Protein AF-A0A2V7I0G8-F1 (afdb_monomer)

Mean predicted aligned error: 13.1 Å

Radius of gyration: 22.52 Å; Cα contacts (8 Å, |Δi|>4): 76; chains: 1; bounding box: 44×18×72 Å

Sequence (94 aa):
MMIRRDPQMTAVVALTVAALAGVLAALVSQVDRPYPGFFFSANIAARLAAQADGGEVVLSESTLARLGAELPVEDLGVRALKNVEQPMRLFRLR

Structure (mmCIF, N/CA/C/O backbone):
data_AF-A0A2V7I0G8-F1
#
_entry.id   AF-A0A2V7I0G8-F1
#
loop_
_atom_site.group_PDB
_atom_site.id
_atom_site.type_symbol
_atom_site.label_atom_id
_atom_site.label_alt_id
_atom_site.label_comp_id
_atom_site.label_asym_id
_atom_site.label_entity_id
_atom_site.label_seq_id
_atom_site.pdbx_PDB_ins_code
_atom_site.Cartn_x
_atom_site.Cartn_y
_atom_site.Cartn_z
_atom_site.occupancy
_atom_site.B_iso_or_equiv
_atom_site.auth_seq_id
_atom_site.auth_comp_id
_atom_site.auth_asym_id
_atom_site.auth_atom_id
_atom_site.pdbx_PDB_model_num
ATOM 1 N N . MET A 1 1 ? 14.348 -6.441 -50.653 1.00 39.72 1 MET A N 1
ATOM 2 C CA . MET A 1 1 ? 14.727 -5.203 -49.937 1.00 39.72 1 MET A CA 1
ATOM 3 C C . MET A 1 1 ? 15.578 -5.607 -48.740 1.00 39.72 1 MET A C 1
ATOM 5 O O . MET A 1 1 ? 15.046 -6.084 -47.750 1.00 39.72 1 MET A O 1
ATOM 9 N N . MET A 1 2 ? 16.904 -5.585 -48.896 1.00 44.47 2 MET A N 1
ATOM 10 C CA . MET A 1 2 ? 17.852 -6.166 -47.937 1.00 44.47 2 MET A CA 1
ATOM 11 C C . MET A 1 2 ? 18.359 -5.040 -47.026 1.00 44.47 2 MET A C 1
ATOM 13 O O . MET A 1 2 ? 19.091 -4.167 -47.486 1.00 44.47 2 MET A O 1
ATOM 17 N N . ILE A 1 3 ? 17.906 -5.008 -45.768 1.00 62.59 3 ILE A N 1
ATOM 18 C CA . ILE A 1 3 ? 18.331 -4.021 -44.763 1.00 62.59 3 ILE A CA 1
ATOM 19 C C . ILE A 1 3 ? 19.823 -4.255 -44.497 1.00 62.59 3 ILE A C 1
ATOM 21 O O . ILE A 1 3 ? 20.188 -5.195 -43.791 1.00 62.59 3 ILE A O 1
ATOM 25 N N . ARG A 1 4 ? 20.703 -3.426 -45.074 1.00 65.75 4 ARG A N 1
ATOM 26 C CA . ARG A 1 4 ? 22.103 -3.360 -44.636 1.00 65.75 4 ARG A CA 1
ATOM 27 C C . ARG A 1 4 ? 22.093 -2.812 -43.214 1.00 65.75 4 ARG A C 1
ATOM 29 O O . ARG A 1 4 ? 21.845 -1.628 -43.013 1.00 65.75 4 ARG A O 1
ATOM 36 N N . ARG A 1 5 ? 22.308 -3.682 -42.226 1.00 66.62 5 ARG A N 1
ATOM 37 C CA . ARG A 1 5 ? 22.542 -3.252 -40.847 1.00 66.62 5 ARG A CA 1
ATOM 38 C C . ARG A 1 5 ? 23.897 -2.561 -40.808 1.00 66.62 5 ARG A C 1
ATOM 40 O O . ARG A 1 5 ? 24.917 -3.203 -41.039 1.00 66.62 5 ARG A O 1
ATOM 47 N N . ASP A 1 6 ? 23.883 -1.257 -40.573 1.00 81.75 6 ASP A N 1
ATOM 48 C CA . ASP A 1 6 ? 25.101 -0.497 -40.340 1.00 81.75 6 ASP A CA 1
ATOM 49 C C . ASP A 1 6 ? 25.730 -0.982 -39.017 1.00 81.75 6 ASP A C 1
ATOM 51 O O . ASP A 1 6 ? 25.068 -0.922 -37.969 1.00 81.75 6 ASP A O 1
ATOM 55 N N . PRO A 1 7 ? 26.968 -1.508 -39.033 1.00 80.38 7 PRO A N 1
ATOM 56 C CA . PRO A 1 7 ? 27.619 -2.016 -37.830 1.00 80.38 7 PRO A CA 1
ATOM 57 C C . PRO A 1 7 ? 27.770 -0.937 -36.748 1.00 80.38 7 PRO A C 1
ATOM 59 O O . PRO A 1 7 ? 27.683 -1.264 -35.565 1.00 80.38 7 PRO A O 1
ATOM 62 N N . GLN A 1 8 ? 27.906 0.341 -37.121 1.00 83.00 8 GLN A N 1
ATOM 63 C CA . GLN A 1 8 ? 27.982 1.451 -36.169 1.00 83.00 8 GLN A CA 1
ATOM 64 C C . GLN A 1 8 ? 26.636 1.682 -35.482 1.00 83.00 8 GLN A C 1
AT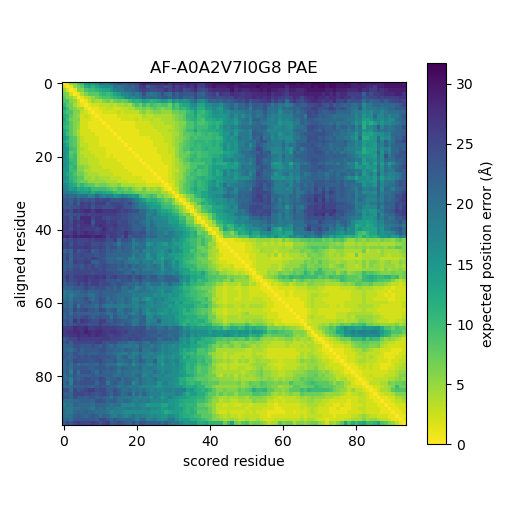OM 66 O O . GLN A 1 8 ? 26.569 1.771 -34.259 1.00 83.00 8 GLN A O 1
ATOM 71 N N . MET A 1 9 ? 25.542 1.691 -36.246 1.00 82.31 9 MET A N 1
ATOM 72 C CA . MET A 1 9 ? 24.194 1.845 -35.690 1.00 82.31 9 MET A CA 1
ATOM 73 C C . MET A 1 9 ? 23.819 0.663 -34.786 1.00 82.31 9 MET A C 1
ATOM 75 O O . MET A 1 9 ? 23.207 0.844 -33.736 1.00 82.31 9 MET A O 1
ATOM 79 N N . THR A 1 10 ? 24.248 -0.546 -35.154 1.00 86.75 10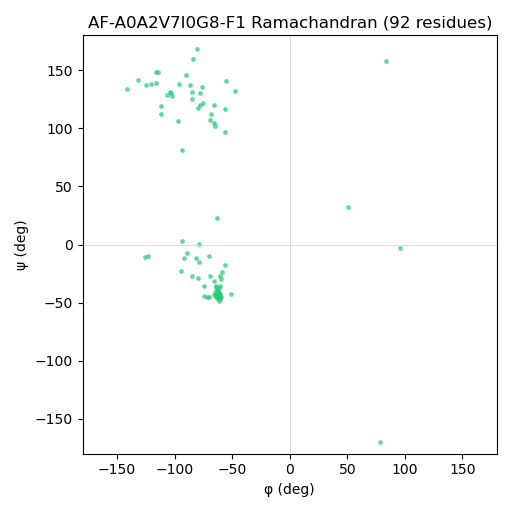 THR A N 1
ATOM 80 C CA . THR A 1 10 ? 24.032 -1.751 -34.341 1.00 86.75 10 THR A CA 1
ATOM 81 C C . THR A 1 10 ? 24.790 -1.667 -33.012 1.00 86.75 10 THR A C 1
ATOM 83 O O . THR A 1 10 ? 24.234 -2.005 -31.967 1.00 86.75 10 THR A O 1
ATOM 86 N N . ALA A 1 11 ? 26.027 -1.161 -33.035 1.00 87.75 11 ALA A N 1
ATOM 87 C CA . ALA A 1 11 ? 26.830 -0.944 -31.836 1.00 87.75 11 ALA A CA 1
ATOM 88 C C . ALA A 1 11 ? 26.228 0.133 -30.921 1.00 87.75 11 ALA A C 1
ATOM 90 O O . ALA A 1 11 ? 26.142 -0.083 -29.716 1.00 87.75 11 ALA A O 1
ATOM 91 N N . VAL A 1 12 ? 25.753 1.252 -31.480 1.00 88.81 12 VAL A N 1
ATOM 92 C CA . VAL A 1 12 ? 25.094 2.318 -30.706 1.00 88.81 12 VAL A CA 1
ATOM 93 C C . VAL A 1 12 ? 23.836 1.789 -30.022 1.00 88.81 12 VAL A C 1
ATOM 95 O O . VAL A 1 12 ? 23.690 1.959 -28.816 1.00 88.81 12 VAL A O 1
ATOM 98 N N . VAL A 1 13 ? 22.967 1.080 -30.750 1.00 91.38 13 VAL A N 1
ATOM 99 C CA . VAL A 1 13 ? 21.747 0.494 -30.173 1.00 91.38 13 VAL A CA 1
ATOM 100 C C . VAL A 1 13 ? 22.085 -0.503 -29.064 1.00 91.38 13 VAL A C 1
ATOM 102 O O . VAL A 1 13 ? 21.488 -0.443 -27.991 1.00 91.38 13 VAL A O 1
ATOM 105 N N . ALA A 1 14 ? 23.060 -1.388 -29.284 1.00 92.62 14 ALA A N 1
ATOM 106 C CA . ALA A 1 14 ? 23.488 -2.346 -28.268 1.00 92.62 14 ALA A CA 1
ATOM 107 C C . ALA A 1 14 ? 24.033 -1.645 -27.012 1.00 92.62 14 ALA A C 1
ATOM 109 O O . ALA A 1 14 ? 23.682 -2.028 -25.896 1.00 92.62 14 ALA A O 1
ATOM 110 N N . LEU A 1 15 ? 24.831 -0.587 -27.189 1.00 95.56 15 LEU A N 1
ATOM 111 C CA . LEU A 1 15 ? 25.373 0.211 -26.092 1.00 95.56 15 LEU A CA 1
ATOM 112 C C . LEU A 1 15 ? 24.256 0.905 -25.302 1.00 95.56 15 LEU A C 1
ATOM 114 O O . LEU A 1 15 ? 24.263 0.882 -24.075 1.00 95.56 15 LEU A O 1
ATOM 118 N N . THR A 1 16 ? 23.269 1.482 -25.991 1.00 93.12 16 THR A N 1
ATOM 119 C CA . THR A 1 16 ? 22.118 2.131 -25.351 1.00 93.12 16 THR A CA 1
ATOM 120 C C . THR A 1 16 ? 21.275 1.131 -24.566 1.00 93.12 16 THR A C 1
ATOM 122 O O . THR A 1 16 ? 20.905 1.410 -23.427 1.00 93.12 16 THR A O 1
ATOM 125 N N . VAL A 1 17 ? 21.001 -0.047 -25.134 1.00 95.00 17 VAL A N 1
ATOM 126 C CA . VAL A 1 17 ? 20.250 -1.110 -24.447 1.00 95.00 17 VAL A CA 1
ATOM 127 C C . VAL A 1 17 ? 21.005 -1.592 -23.208 1.00 95.00 17 VAL A C 1
ATOM 129 O O . VAL A 1 17 ? 20.403 -1.717 -22.143 1.00 95.00 17 VAL A O 1
ATOM 132 N N . ALA A 1 18 ? 22.318 -1.804 -23.315 1.00 95.56 18 ALA A N 1
ATOM 133 C CA . ALA A 1 18 ? 23.150 -2.210 -22.187 1.00 95.56 18 ALA A CA 1
ATOM 134 C C . ALA A 1 18 ? 23.187 -1.141 -21.083 1.00 95.56 18 ALA A C 1
ATOM 136 O O . ALA A 1 18 ? 23.032 -1.469 -19.907 1.00 95.56 18 ALA A O 1
ATOM 137 N N . ALA A 1 19 ? 23.328 0.136 -21.452 1.00 94.81 19 ALA A N 1
ATOM 138 C CA . ALA A 1 19 ? 23.304 1.245 -20.504 1.00 94.81 19 ALA A CA 1
ATOM 139 C C . ALA A 1 19 ? 21.955 1.337 -19.776 1.00 94.81 19 ALA A C 1
ATOM 141 O O . ALA A 1 19 ? 21.924 1.439 -18.551 1.00 94.81 19 ALA A O 1
ATOM 142 N N . LEU A 1 20 ? 20.839 1.233 -20.506 1.00 93.12 20 LEU A N 1
ATOM 143 C CA . LEU A 1 20 ? 19.499 1.275 -19.919 1.00 93.12 20 LEU A CA 1
ATOM 144 C C . LEU A 1 20 ? 19.259 0.092 -18.969 1.00 93.12 20 LEU A C 1
ATOM 146 O O . LEU A 1 20 ? 18.765 0.284 -17.860 1.00 93.12 20 LEU A O 1
ATOM 150 N N . ALA A 1 21 ? 19.646 -1.118 -19.379 1.00 91.69 21 ALA A N 1
ATOM 151 C CA . ALA A 1 21 ? 19.544 -2.310 -18.543 1.00 91.69 21 ALA A CA 1
ATOM 152 C C . ALA A 1 21 ? 20.394 -2.186 -17.270 1.00 91.69 21 ALA A C 1
ATOM 154 O O . ALA A 1 21 ? 19.927 -2.537 -16.189 1.00 91.69 21 ALA A O 1
ATOM 155 N N . GLY A 1 22 ? 21.606 -1.632 -17.378 1.00 91.94 22 GLY A N 1
ATOM 156 C CA . GLY A 1 22 ? 22.480 -1.372 -16.235 1.00 91.94 22 GLY A CA 1
ATOM 157 C C . GLY A 1 22 ? 21.880 -0.368 -15.251 1.00 91.94 22 GLY A C 1
ATOM 158 O O . GLY A 1 22 ? 21.880 -0.617 -14.049 1.00 91.94 22 GLY A O 1
ATOM 159 N N . VAL A 1 23 ? 21.301 0.729 -15.750 1.00 88.12 23 VAL A N 1
ATOM 160 C CA . VAL A 1 23 ? 20.607 1.723 -14.913 1.00 88.12 23 VAL A CA 1
ATOM 161 C C . VAL A 1 23 ? 19.402 1.101 -14.205 1.00 88.12 23 VAL A C 1
ATOM 163 O O . VAL A 1 23 ? 19.229 1.304 -13.005 1.00 88.12 23 VAL A O 1
ATOM 166 N N . LEU A 1 24 ? 18.593 0.308 -14.913 1.00 83.62 24 LEU A N 1
ATOM 167 C CA . LEU A 1 24 ? 17.444 -0.383 -14.322 1.00 83.62 24 LEU A CA 1
ATOM 168 C C . LEU A 1 24 ? 17.873 -1.395 -13.255 1.00 83.62 24 LEU A C 1
ATOM 170 O O . LEU A 1 24 ? 17.308 -1.401 -12.165 1.00 83.62 24 LEU A O 1
ATOM 174 N N . ALA A 1 25 ? 18.891 -2.211 -13.531 1.00 82.62 25 ALA A N 1
ATOM 175 C CA . ALA A 1 25 ? 19.425 -3.165 -12.565 1.00 82.62 25 ALA A CA 1
ATOM 176 C C . ALA A 1 25 ? 19.995 -2.458 -11.325 1.00 82.62 25 ALA A C 1
ATOM 178 O O . ALA A 1 25 ? 19.737 -2.890 -10.203 1.00 82.62 25 ALA A O 1
ATOM 179 N N . ALA A 1 26 ? 20.702 -1.339 -11.513 1.00 82.19 26 ALA A N 1
ATOM 180 C CA . ALA A 1 26 ? 21.224 -0.531 -10.416 1.00 82.19 26 ALA A CA 1
ATOM 181 C C . ALA A 1 26 ? 20.092 0.044 -9.549 1.00 82.19 26 ALA A C 1
ATOM 183 O O . ALA A 1 26 ? 20.144 -0.070 -8.325 1.00 82.19 26 ALA A O 1
ATOM 184 N N . LEU A 1 27 ? 19.041 0.587 -10.169 1.00 78.19 27 LEU A N 1
ATOM 185 C CA . LEU A 1 27 ? 17.854 1.073 -9.461 1.00 78.19 27 LEU A CA 1
ATOM 186 C C . LEU A 1 27 ? 17.163 -0.042 -8.672 1.00 78.19 27 LEU A C 1
ATOM 188 O O . LEU A 1 27 ? 16.841 0.156 -7.506 1.00 78.19 27 LEU A O 1
ATOM 192 N N . VAL A 1 28 ? 16.979 -1.223 -9.270 1.00 71.56 28 VAL A N 1
ATOM 193 C CA . VAL A 1 28 ? 16.388 -2.382 -8.583 1.00 71.56 28 VAL A CA 1
ATOM 194 C C . VAL A 1 28 ? 17.265 -2.834 -7.413 1.00 71.56 28 VAL A C 1
ATOM 196 O O . VAL A 1 28 ? 16.737 -3.142 -6.351 1.00 71.56 28 VAL A O 1
ATOM 199 N N . SER A 1 29 ? 18.593 -2.815 -7.565 1.00 73.25 29 SER A N 1
ATOM 200 C CA . SER A 1 29 ? 19.523 -3.237 -6.508 1.00 73.25 29 SER A CA 1
ATOM 201 C C . SER A 1 29 ? 19.574 -2.292 -5.302 1.00 73.25 29 SER A C 1
ATOM 203 O O . SER A 1 29 ? 19.859 -2.738 -4.198 1.00 73.25 29 SER A O 1
ATOM 205 N N . GLN A 1 30 ? 19.278 -1.001 -5.489 1.00 72.81 30 GLN A N 1
ATOM 206 C CA . GLN A 1 30 ? 19.198 -0.028 -4.390 1.00 72.81 30 GLN A CA 1
ATOM 207 C C . GLN A 1 30 ? 17.878 -0.113 -3.611 1.00 72.81 30 GLN A C 1
ATOM 209 O O . GLN A 1 30 ? 17.757 0.443 -2.519 1.00 72.81 30 GLN A O 1
ATOM 214 N N . VAL A 1 31 ? 16.874 -0.793 -4.161 1.00 62.09 31 VAL A N 1
ATOM 215 C CA . VAL A 1 31 ? 15.551 -0.934 -3.558 1.00 62.09 31 VAL A CA 1
ATOM 216 C C . VAL A 1 31 ? 15.533 -2.240 -2.756 1.00 62.09 31 VAL A C 1
ATOM 218 O O . VAL A 1 31 ? 15.048 -3.269 -3.210 1.00 62.09 31 VAL A O 1
ATOM 221 N N . ASP A 1 32 ? 16.069 -2.176 -1.531 1.00 57.66 32 ASP A N 1
ATOM 222 C CA . ASP A 1 32 ? 16.228 -3.301 -0.580 1.00 57.66 32 ASP A CA 1
ATOM 223 C C . ASP A 1 32 ? 14.903 -4.030 -0.245 1.00 57.66 32 ASP A C 1
ATOM 225 O O . ASP A 1 32 ? 14.865 -5.162 0.234 1.00 57.66 32 ASP A O 1
ATOM 229 N N . ARG A 1 33 ? 13.769 -3.381 -0.528 1.00 54.59 33 ARG A N 1
ATOM 230 C CA . ARG A 1 33 ? 12.442 -3.997 -0.632 1.00 54.59 33 ARG A CA 1
ATOM 231 C C . ARG A 1 33 ? 11.714 -3.318 -1.774 1.00 54.59 33 ARG A C 1
ATOM 233 O O . ARG A 1 33 ? 11.742 -2.088 -1.766 1.00 54.59 33 ARG A O 1
ATOM 240 N N . PRO A 1 34 ? 11.039 -4.032 -2.697 1.00 49.78 34 PRO A N 1
ATOM 241 C CA . PRO A 1 34 ? 10.190 -3.399 -3.697 1.00 49.78 34 PRO A CA 1
ATOM 242 C C . PRO A 1 34 ? 9.162 -2.543 -2.964 1.00 49.78 34 PRO A C 1
ATOM 244 O O . PRO A 1 34 ? 8.164 -3.035 -2.448 1.00 49.78 34 PRO A O 1
ATOM 247 N N . TYR A 1 35 ? 9.452 -1.250 -2.850 1.00 46.56 35 TYR A N 1
ATOM 248 C CA . TYR A 1 35 ? 8.512 -0.279 -2.349 1.00 46.56 35 TYR A CA 1
ATOM 249 C C . TYR A 1 35 ? 7.596 0.010 -3.533 1.00 46.56 35 TYR A C 1
ATOM 251 O O . TYR A 1 35 ? 8.066 0.571 -4.527 1.00 46.56 35 TYR A O 1
ATOM 259 N N . PRO A 1 36 ? 6.288 -0.278 -3.445 1.00 50.78 36 PRO A N 1
ATOM 260 C CA . PRO A 1 36 ? 5.294 0.168 -4.425 1.00 50.78 36 PRO A CA 1
ATOM 261 C C . PRO A 1 36 ? 5.165 1.717 -4.488 1.00 50.78 36 PRO A C 1
ATOM 263 O O . PRO A 1 36 ? 4.153 2.274 -4.897 1.00 50.78 36 PRO A O 1
ATOM 266 N N . GLY A 1 37 ? 6.190 2.463 -4.075 1.00 49.22 37 GLY A N 1
ATOM 267 C CA . GLY A 1 37 ? 6.188 3.897 -3.838 1.00 49.22 37 GLY A CA 1
ATOM 268 C C . GLY A 1 37 ? 5.943 4.738 -5.083 1.00 49.22 37 GLY A C 1
ATOM 269 O O . GLY A 1 37 ? 5.163 5.682 -5.024 1.00 49.22 37 GLY A O 1
ATOM 270 N N . PHE A 1 38 ? 6.571 4.400 -6.211 1.00 50.09 38 PHE A N 1
ATOM 271 C CA . PHE A 1 38 ? 6.625 5.339 -7.335 1.00 50.09 38 PHE A CA 1
ATOM 272 C C . PHE A 1 38 ? 5.395 5.288 -8.259 1.00 50.09 38 PHE A C 1
ATOM 274 O O . PHE A 1 38 ? 5.026 6.307 -8.829 1.00 50.09 38 PHE A O 1
ATOM 281 N N . PHE A 1 39 ? 4.700 4.145 -8.343 1.00 46.03 39 PHE A N 1
ATOM 282 C CA . PHE A 1 39 ? 3.477 4.001 -9.155 1.00 46.03 39 PHE A CA 1
ATOM 283 C C . PHE A 1 39 ? 2.232 3.529 -8.376 1.00 46.03 39 PHE A C 1
ATOM 285 O O . PHE A 1 39 ? 1.130 3.588 -8.914 1.00 46.03 39 PHE A O 1
ATOM 292 N N . PHE A 1 40 ? 2.358 3.094 -7.113 1.00 52.78 40 PHE A N 1
ATOM 293 C CA . PHE A 1 40 ? 1.251 2.480 -6.356 1.00 52.78 40 PHE A CA 1
ATOM 294 C C . PHE A 1 40 ? 0.949 3.141 -4.989 1.00 52.78 40 PHE A C 1
ATOM 296 O O . PHE A 1 40 ? -0.101 2.855 -4.410 1.00 52.78 40 PHE A O 1
ATOM 303 N N . SER A 1 41 ? 1.787 4.052 -4.470 1.00 53.34 41 SER A N 1
ATOM 304 C CA . SER A 1 41 ? 1.626 4.643 -3.121 1.00 53.34 41 SER A CA 1
ATOM 305 C C . SER A 1 41 ? 0.351 5.469 -2.935 1.00 53.34 41 SER A C 1
ATOM 307 O O . SER A 1 41 ? -0.320 5.329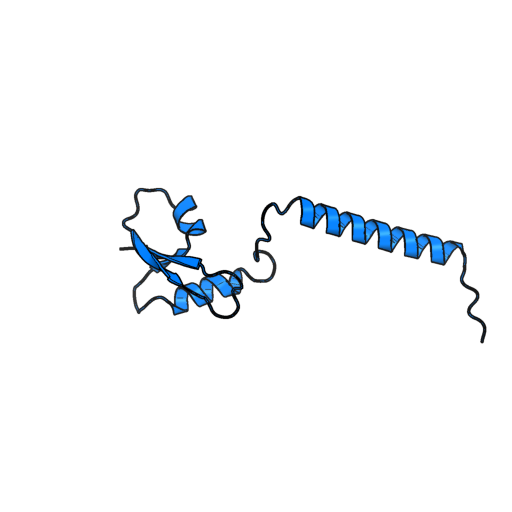 -1.912 1.00 53.34 41 SER A O 1
ATOM 309 N N . ALA A 1 42 ? -0.045 6.262 -3.935 1.00 54.97 42 ALA A N 1
ATOM 310 C CA . ALA A 1 42 ? -1.281 7.049 -3.885 1.00 54.97 42 ALA A CA 1
ATOM 311 C C . ALA A 1 42 ? -2.536 6.165 -3.729 1.00 54.97 42 ALA A C 1
ATOM 313 O O . ALA A 1 42 ? -3.532 6.576 -3.139 1.00 54.97 42 ALA A O 1
ATOM 314 N N . ASN A 1 43 ? -2.476 4.916 -4.202 1.00 65.62 43 ASN A N 1
ATOM 315 C CA . ASN A 1 43 ? -3.584 3.968 -4.119 1.00 65.62 43 ASN A CA 1
ATOM 316 C C . ASN A 1 43 ? -3.696 3.320 -2.729 1.00 65.62 43 ASN A C 1
ATOM 318 O O . ASN A 1 43 ? -4.787 2.962 -2.297 1.00 65.62 43 ASN A O 1
ATOM 322 N N . ILE A 1 44 ? -2.583 3.183 -2.005 1.00 72.00 44 ILE A N 1
ATOM 323 C CA . ILE A 1 44 ? -2.567 2.538 -0.687 1.00 72.00 44 ILE A CA 1
ATOM 324 C C . ILE A 1 44 ? -3.230 3.439 0.360 1.00 72.00 44 ILE A C 1
ATOM 326 O O . ILE A 1 44 ? -4.097 2.963 1.086 1.00 72.00 44 ILE A O 1
ATOM 330 N N . ALA A 1 45 ? -2.913 4.738 0.388 1.00 75.44 45 ALA A N 1
ATOM 331 C CA . ALA A 1 45 ? -3.537 5.686 1.318 1.00 75.44 45 ALA A CA 1
ATOM 332 C C . ALA A 1 45 ? -5.063 5.781 1.125 1.00 75.44 45 ALA A C 1
ATOM 334 O O . ALA A 1 45 ? -5.815 5.735 2.095 1.00 75.44 45 ALA A O 1
ATOM 335 N N . ALA A 1 46 ? -5.534 5.820 -0.126 1.00 76.81 46 ALA A N 1
ATOM 336 C CA . ALA A 1 46 ? -6.966 5.813 -0.430 1.00 76.81 46 ALA A CA 1
ATOM 337 C C . ALA A 1 46 ? -7.660 4.509 0.016 1.00 76.81 46 ALA A C 1
ATOM 339 O O . ALA A 1 46 ? -8.797 4.534 0.480 1.00 76.81 46 ALA A O 1
ATOM 340 N N . ARG A 1 47 ? -6.978 3.361 -0.083 1.00 79.81 47 ARG A N 1
ATOM 341 C CA . ARG A 1 47 ? -7.506 2.063 0.378 1.00 79.81 47 ARG A CA 1
ATOM 342 C C . ARG A 1 47 ? -7.502 1.927 1.894 1.00 79.81 47 ARG A C 1
ATOM 344 O O . ARG A 1 47 ? -8.420 1.322 2.430 1.00 79.81 47 ARG A O 1
ATOM 351 N N . LEU A 1 48 ? -6.499 2.488 2.564 1.00 80.69 48 LEU A N 1
ATOM 352 C CA . LEU A 1 48 ? -6.467 2.619 4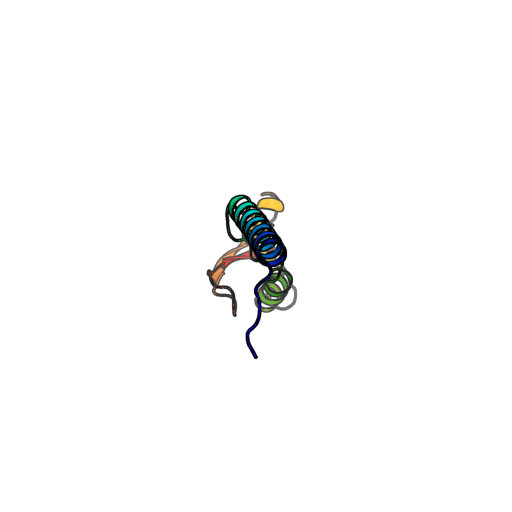.021 1.00 80.69 48 LEU A CA 1
ATOM 353 C C . LEU A 1 48 ? -7.649 3.459 4.508 1.00 80.69 48 LEU A C 1
ATOM 355 O O . LEU A 1 48 ? -8.366 3.024 5.399 1.00 80.69 48 LEU A O 1
ATOM 359 N N . ALA A 1 49 ? -7.905 4.604 3.868 1.00 81.94 49 ALA A N 1
ATOM 360 C CA . ALA A 1 49 ? -9.065 5.435 4.181 1.00 81.94 49 ALA A CA 1
ATOM 361 C C . ALA A 1 49 ? -10.392 4.687 3.964 1.00 81.94 49 ALA A C 1
ATOM 363 O O . ALA A 1 49 ? -11.309 4.832 4.756 1.00 81.94 49 ALA A O 1
ATOM 364 N N . ALA A 1 50 ? -10.479 3.819 2.951 1.00 83.31 50 ALA A N 1
ATOM 365 C CA . ALA A 1 50 ? -11.650 2.964 2.739 1.00 83.31 50 ALA A CA 1
ATOM 366 C C . ALA A 1 50 ? -11.824 1.843 3.789 1.00 83.31 50 ALA A C 1
ATOM 368 O O . ALA A 1 50 ? -12.843 1.159 3.769 1.00 83.31 50 ALA A O 1
ATOM 369 N N . GLN A 1 51 ? -10.834 1.597 4.657 1.00 81.56 51 GLN A N 1
ATOM 370 C CA . GLN A 1 51 ? -10.968 0.703 5.818 1.00 81.5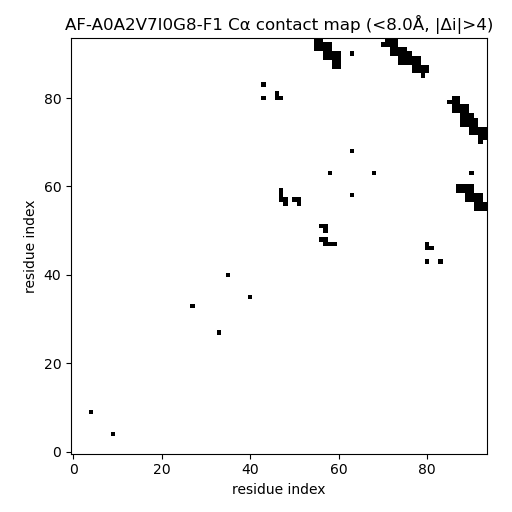6 51 GLN A CA 1
ATOM 371 C C . GLN A 1 51 ? -11.405 1.439 7.089 1.00 81.56 51 GLN A C 1
ATOM 373 O O . GLN A 1 51 ? -11.708 0.774 8.077 1.00 81.56 51 GLN A O 1
ATOM 378 N N . ALA A 1 52 ? -11.379 2.771 7.077 1.00 83.69 52 ALA A N 1
ATOM 379 C CA . ALA A 1 52 ? -11.763 3.607 8.201 1.00 83.69 52 ALA A CA 1
ATOM 380 C C . ALA A 1 52 ? -13.275 3.860 8.171 1.00 83.69 52 ALA A C 1
ATOM 382 O O . ALA A 1 52 ? -13.832 4.163 7.113 1.00 83.69 52 ALA A O 1
ATOM 383 N N . ASP A 1 53 ? -13.924 3.781 9.331 1.00 80.75 53 ASP A N 1
ATOM 384 C CA . ASP A 1 53 ? -15.274 4.318 9.496 1.00 80.75 53 ASP A CA 1
ATOM 385 C C . ASP A 1 53 ? -15.227 5.842 9.727 1.00 80.75 53 ASP A C 1
ATOM 387 O O . ASP A 1 53 ? -14.168 6.444 9.931 1.00 80.75 53 ASP A O 1
ATOM 391 N N . GLY A 1 54 ? -16.382 6.509 9.647 1.00 81.62 54 GLY A N 1
ATOM 392 C CA . GLY A 1 54 ? -16.468 7.968 9.758 1.00 81.62 54 GLY A CA 1
ATOM 393 C C . GLY A 1 54 ? -15.856 8.503 11.058 1.00 81.62 54 GLY A C 1
ATOM 394 O O . GLY A 1 54 ? -16.363 8.228 12.140 1.00 81.62 54 GLY A O 1
ATOM 395 N N . GLY A 1 55 ? -14.793 9.307 10.937 1.00 83.69 55 GLY A N 1
ATOM 396 C CA . GLY A 1 55 ? -14.070 9.900 12.070 1.00 83.69 55 GLY A CA 1
ATOM 397 C C . GLY A 1 55 ? -12.829 9.122 12.519 1.00 83.69 55 GLY A C 1
ATOM 398 O O . GLY A 1 55 ? -12.117 9.593 13.400 1.00 83.69 55 GLY A O 1
ATOM 399 N N . GLU A 1 56 ? -12.533 7.974 11.908 1.00 88.06 56 GLU A N 1
ATOM 400 C CA . GLU A 1 56 ? -11.360 7.170 12.249 1.00 88.06 56 GLU A CA 1
ATOM 401 C C . GLU A 1 56 ? -10.127 7.558 11.425 1.00 88.06 56 GLU A C 1
ATOM 403 O O . GLU A 1 56 ? -10.206 7.869 10.235 1.00 88.06 56 GLU A O 1
ATOM 408 N N . VAL A 1 57 ? -8.951 7.470 12.050 1.00 87.94 57 VAL A N 1
ATOM 409 C CA . VAL A 1 57 ? -7.662 7.601 11.362 1.00 87.94 57 VAL A CA 1
ATOM 410 C C . VAL A 1 57 ? -6.972 6.244 11.381 1.00 87.94 57 VAL A C 1
ATOM 412 O O . VAL A 1 57 ? -6.567 5.758 12.436 1.00 87.94 57 VAL A O 1
ATOM 415 N N . VAL A 1 58 ? -6.839 5.627 10.206 1.00 90.31 58 VAL A N 1
ATOM 416 C CA . VAL A 1 58 ? -6.181 4.324 10.041 1.00 90.31 58 VAL A CA 1
ATOM 417 C C . VAL A 1 58 ? -4.781 4.508 9.459 1.00 90.31 58 VAL A C 1
ATOM 419 O O . VAL A 1 58 ? -4.578 5.192 8.456 1.00 90.31 58 VAL A O 1
ATOM 422 N N . LEU A 1 59 ? -3.803 3.873 10.094 1.00 88.81 59 LEU A N 1
ATOM 423 C CA . LEU A 1 59 ? -2.378 3.961 9.819 1.00 88.81 59 LEU A CA 1
ATOM 424 C C . LEU A 1 59 ? -1.840 2.602 9.357 1.00 88.81 59 LEU A C 1
ATOM 426 O O . LEU A 1 59 ? -2.290 1.543 9.797 1.00 88.81 59 LEU A O 1
ATOM 430 N N . SER A 1 60 ? -0.827 2.638 8.493 1.00 87.44 60 SER A N 1
ATOM 431 C CA . SER A 1 60 ? -0.015 1.457 8.181 1.00 87.44 60 SER A CA 1
ATOM 432 C C . SER A 1 60 ? 1.095 1.268 9.217 1.00 87.44 60 SER A C 1
ATOM 434 O O . SER A 1 60 ? 1.524 2.238 9.844 1.00 87.44 60 SER A O 1
ATOM 436 N N . GLU A 1 61 ? 1.646 0.057 9.317 1.00 84.94 61 GLU A N 1
ATOM 437 C CA . GLU A 1 61 ? 2.842 -0.227 10.130 1.00 84.94 61 GLU A CA 1
ATOM 438 C C . GLU A 1 61 ? 4.003 0.737 9.837 1.00 84.94 61 GLU A C 1
ATOM 440 O O . GLU A 1 61 ? 4.624 1.277 10.750 1.00 84.94 61 GLU A O 1
ATOM 445 N N . SER A 1 62 ? 4.251 1.033 8.558 1.00 82.00 62 SER A N 1
ATOM 446 C CA . SER A 1 62 ? 5.310 1.966 8.155 1.00 82.00 62 SER A CA 1
ATOM 447 C C . SER A 1 62 ? 5.060 3.407 8.609 1.00 82.00 62 SER A C 1
ATOM 449 O O . SER A 1 62 ? 6.010 4.145 8.871 1.00 82.00 62 SER A O 1
ATOM 451 N N . THR A 1 63 ? 3.791 3.813 8.703 1.00 86.00 63 THR A N 1
ATOM 452 C CA . THR A 1 63 ? 3.394 5.134 9.198 1.00 86.00 63 THR A CA 1
ATOM 453 C C . THR A 1 63 ? 3.554 5.183 10.711 1.00 86.00 63 THR A C 1
ATOM 455 O O . THR A 1 63 ? 4.141 6.133 11.218 1.00 86.00 63 THR A O 1
ATOM 458 N N . LEU A 1 64 ? 3.117 4.134 11.414 1.00 85.38 64 LEU A N 1
ATOM 459 C CA . LEU A 1 64 ? 3.258 4.012 12.863 1.00 85.38 64 LEU A CA 1
ATOM 460 C C . LEU A 1 64 ? 4.729 4.050 13.301 1.00 85.38 64 LEU A C 1
ATOM 462 O O . LEU A 1 64 ? 5.080 4.805 14.202 1.00 85.38 64 LEU A O 1
ATOM 466 N N . ALA A 1 65 ? 5.606 3.319 12.605 1.00 85.19 65 ALA A N 1
ATOM 467 C CA . ALA A 1 65 ? 7.042 3.297 12.894 1.00 85.19 65 ALA A CA 1
ATOM 468 C C . ALA A 1 65 ? 7.710 4.683 12.799 1.00 85.19 65 ALA A C 1
ATOM 470 O O . ALA A 1 65 ? 8.751 4.909 13.409 1.00 85.19 65 ALA A O 1
ATOM 471 N N . ARG A 1 66 ? 7.122 5.614 12.035 1.00 85.69 66 ARG A N 1
ATOM 472 C CA . ARG A 1 66 ? 7.623 6.988 11.863 1.00 85.69 66 ARG A CA 1
ATOM 473 C C . ARG A 1 66 ? 6.981 7.991 12.819 1.00 85.69 66 ARG A C 1
ATOM 475 O O . ARG A 1 66 ? 7.560 9.047 13.041 1.00 85.69 66 ARG A O 1
ATOM 482 N N . LEU A 1 67 ? 5.791 7.686 13.335 1.00 81.38 67 LEU A N 1
ATOM 483 C CA . LEU A 1 67 ? 4.977 8.592 14.149 1.00 81.38 67 LEU A CA 1
ATOM 484 C C . LEU A 1 67 ? 5.405 8.631 15.630 1.00 81.38 67 LEU A C 1
ATOM 486 O O . LEU A 1 67 ? 4.993 9.533 16.351 1.00 81.38 67 LEU A O 1
ATOM 490 N N . GLY A 1 68 ? 6.269 7.705 16.064 1.00 68.06 68 GLY A N 1
ATOM 491 C CA . GLY A 1 68 ? 6.738 7.603 17.450 1.00 68.06 68 GLY A CA 1
ATOM 492 C C . GLY A 1 68 ? 5.768 6.830 18.356 1.00 68.06 6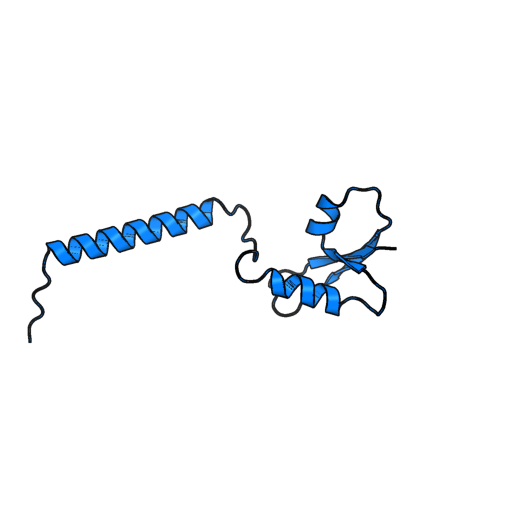8 GLY A C 1
ATOM 493 O O . GLY A 1 68 ? 4.589 6.681 18.049 1.00 68.06 68 GLY A O 1
ATOM 494 N N . ALA A 1 69 ? 6.275 6.297 19.473 1.00 70.00 69 ALA A N 1
ATOM 495 C CA . ALA A 1 69 ? 5.556 5.345 20.335 1.00 70.00 69 ALA A CA 1
ATOM 496 C C . ALA A 1 69 ? 4.507 5.973 21.279 1.00 70.00 69 ALA A C 1
ATOM 498 O O . ALA A 1 69 ? 3.878 5.259 22.054 1.00 70.00 69 ALA A O 1
ATOM 499 N N . GLU A 1 70 ? 4.328 7.293 21.247 1.00 77.50 70 GLU A N 1
ATOM 500 C CA . GLU A 1 70 ? 3.496 8.026 22.215 1.00 77.50 70 GLU A CA 1
ATOM 501 C C . GLU A 1 70 ? 2.025 8.151 21.799 1.00 77.50 70 GLU A C 1
ATOM 503 O O . GLU A 1 70 ? 1.196 8.616 22.580 1.00 77.50 70 GLU A O 1
ATOM 508 N N . LEU A 1 71 ? 1.676 7.738 20.579 1.00 80.00 71 LEU A N 1
ATOM 509 C CA . LEU A 1 71 ? 0.309 7.845 20.087 1.00 80.00 71 LEU A CA 1
ATOM 510 C C . LEU A 1 71 ? -0.535 6.640 20.524 1.00 80.00 71 LEU A C 1
ATOM 512 O O . LEU A 1 71 ? -0.119 5.495 20.318 1.00 80.00 71 LEU A O 1
ATOM 516 N N . PRO A 1 72 ? -1.737 6.865 21.087 1.00 86.06 72 PRO A N 1
ATOM 517 C CA . PRO A 1 72 ? -2.636 5.784 21.455 1.00 86.06 72 PRO A CA 1
ATOM 518 C C . PRO A 1 72 ? -3.177 5.125 20.184 1.00 86.06 72 PRO A C 1
ATOM 520 O O . PRO A 1 72 ? -4.007 5.685 19.470 1.00 86.06 72 PRO A O 1
ATOM 523 N N . VAL A 1 73 ? -2.688 3.921 19.892 1.00 89.75 73 VAL A N 1
ATOM 524 C CA . VAL A 1 73 ? -3.076 3.161 18.703 1.00 89.75 73 VAL A CA 1
ATOM 525 C C . VAL A 1 73 ? -3.680 1.813 19.069 1.00 89.75 73 VAL A C 1
ATOM 527 O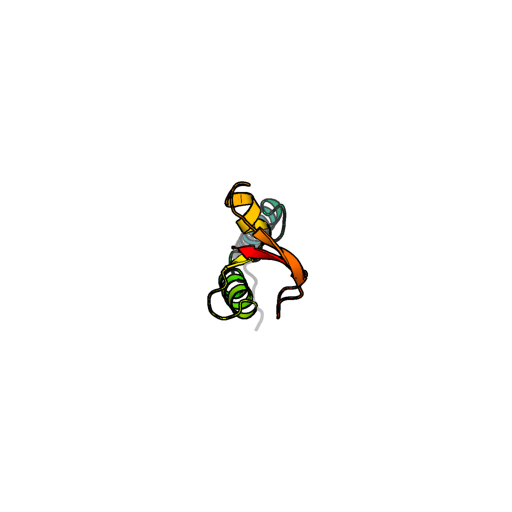 O . VAL A 1 73 ? -3.205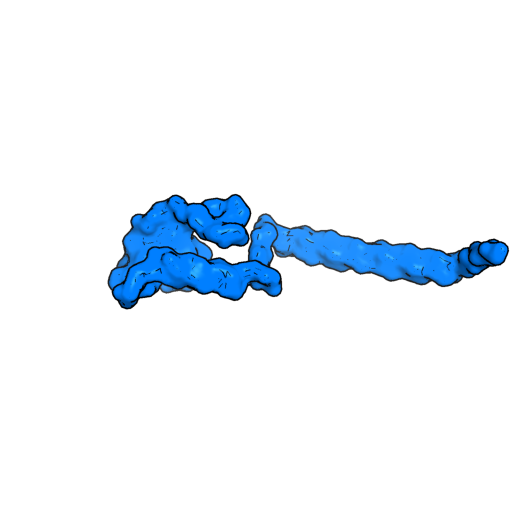 1.106 19.956 1.00 89.75 73 VAL A O 1
ATOM 530 N N . GLU A 1 74 ? -4.742 1.453 18.363 1.00 90.88 74 GLU A N 1
ATOM 531 C CA . GLU A 1 74 ? -5.407 0.159 18.426 1.00 90.88 74 GLU A CA 1
ATOM 532 C C . GLU A 1 74 ? -5.003 -0.680 17.210 1.00 90.88 74 GLU A C 1
ATOM 534 O O . GLU A 1 74 ? -5.101 -0.227 16.072 1.00 90.88 74 GLU A O 1
ATOM 539 N N . ASP A 1 75 ? -4.541 -1.907 17.432 1.00 89.69 75 ASP A N 1
ATOM 540 C CA . ASP A 1 75 ? -4.185 -2.821 16.348 1.00 89.69 75 ASP A CA 1
ATOM 541 C C . ASP A 1 75 ? -5.441 -3.457 15.739 1.00 89.69 75 ASP A C 1
ATOM 543 O O . ASP A 1 75 ? -6.197 -4.151 16.418 1.00 89.69 75 ASP A O 1
ATOM 547 N N . LEU A 1 76 ? -5.650 -3.232 14.441 1.00 87.81 76 LEU A N 1
ATOM 548 C CA . LEU A 1 76 ? -6.770 -3.784 13.675 1.00 87.81 76 LEU A CA 1
ATOM 549 C C . LEU A 1 76 ? -6.414 -5.105 12.972 1.00 87.81 76 LEU A C 1
ATOM 551 O O . LEU A 1 76 ? -7.240 -5.649 12.227 1.00 87.81 76 LEU A O 1
ATOM 555 N N . GLY A 1 77 ? -5.193 -5.605 13.180 1.00 88.75 77 GLY A N 1
ATOM 556 C CA . GLY A 1 77 ? -4.679 -6.841 12.613 1.00 88.75 77 GLY A CA 1
ATOM 557 C C . GLY A 1 77 ? -4.244 -6.717 11.154 1.00 88.75 77 GLY A C 1
ATOM 558 O O . GLY A 1 77 ? -4.122 -5.631 10.581 1.00 88.75 77 GLY A O 1
ATOM 559 N N . VAL A 1 78 ? -3.975 -7.871 10.542 1.00 88.19 78 VAL A N 1
ATOM 560 C CA . VAL A 1 78 ? -3.546 -7.976 9.143 1.00 88.19 78 VAL A CA 1
ATOM 561 C C . VAL A 1 78 ? -4.764 -7.990 8.224 1.00 88.19 78 VAL A C 1
ATOM 563 O O . VAL A 1 78 ? -5.645 -8.837 8.365 1.00 88.19 78 VAL A O 1
ATOM 566 N N . ARG A 1 79 ? -4.798 -7.076 7.251 1.00 84.69 79 ARG A N 1
ATOM 567 C CA . ARG A 1 79 ? -5.866 -6.960 6.256 1.00 84.69 79 ARG A CA 1
ATOM 568 C C . ARG A 1 79 ? -5.325 -7.021 4.836 1.00 84.69 79 ARG A C 1
ATOM 570 O O . ARG A 1 79 ? -4.328 -6.384 4.493 1.00 84.69 79 ARG A O 1
ATOM 577 N N . ALA A 1 80 ? -6.026 -7.766 3.988 1.00 82.06 80 ALA A N 1
ATOM 578 C CA . ALA A 1 80 ? -5.813 -7.711 2.552 1.00 82.06 80 ALA A CA 1
ATOM 579 C C . ALA A 1 80 ? -6.446 -6.427 2.006 1.00 82.06 80 ALA A C 1
ATOM 581 O O . ALA A 1 80 ? -7.646 -6.198 2.153 1.00 82.06 80 ALA A O 1
ATOM 582 N N . LEU A 1 81 ? -5.638 -5.589 1.364 1.00 79.62 81 LEU A N 1
ATOM 583 C CA . LEU A 1 81 ? -6.131 -4.425 0.641 1.00 79.62 81 LEU A CA 1
ATOM 584 C C . LEU A 1 81 ? -6.269 -4.801 -0.835 1.00 79.62 81 LEU A C 1
ATOM 586 O O . LEU A 1 81 ? -5.395 -5.457 -1.401 1.00 79.62 81 LEU A O 1
ATOM 590 N N . LYS A 1 82 ? -7.363 -4.376 -1.477 1.00 72.88 82 LYS A N 1
ATOM 591 C CA . LYS A 1 82 ? -7.595 -4.601 -2.915 1.00 72.88 82 LYS A CA 1
ATOM 592 C C . LYS A 1 82 ? -6.342 -4.227 -3.707 1.00 72.88 82 LYS A C 1
ATOM 594 O O . LYS A 1 82 ? -5.834 -3.141 -3.487 1.00 72.88 82 LYS A O 1
ATOM 599 N N . ASN A 1 83 ? -5.870 -5.073 -4.626 1.00 65.00 83 ASN A N 1
ATOM 600 C CA . ASN A 1 83 ? -4.674 -4.852 -5.464 1.00 65.00 83 ASN A CA 1
ATOM 601 C C . ASN A 1 83 ? -3.409 -4.440 -4.679 1.00 65.00 83 ASN A C 1
ATOM 603 O O . ASN A 1 83 ? -2.623 -3.617 -5.159 1.00 65.00 83 ASN A O 1
ATOM 607 N N . VAL A 1 84 ? -3.254 -4.926 -3.451 1.00 70.31 84 VAL A N 1
ATOM 608 C CA . VAL A 1 84 ? -1.983 -4.924 -2.729 1.00 70.31 84 VAL A CA 1
ATOM 609 C C . VAL A 1 84 ? -1.578 -6.386 -2.614 1.00 70.31 84 VAL A C 1
ATOM 611 O O . VAL A 1 84 ? -2.341 -7.187 -2.083 1.00 70.31 84 VAL A O 1
ATOM 614 N N . GLU A 1 85 ? -0.423 -6.742 -3.175 1.00 68.50 85 GLU A N 1
ATOM 615 C CA . GLU A 1 85 ? 0.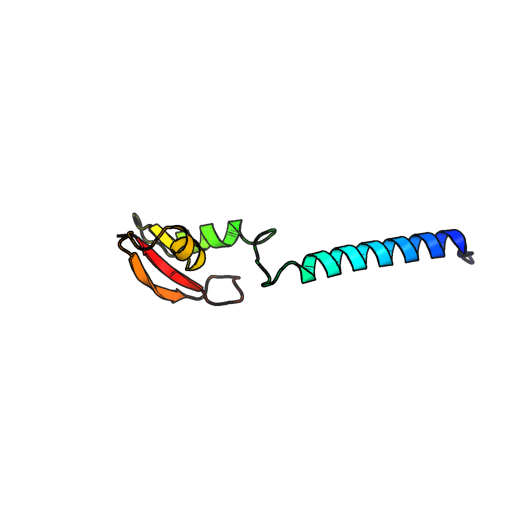022 -8.143 -3.235 1.00 68.50 85 GLU A CA 1
ATOM 616 C C . GLU A 1 85 ? 0.211 -8.756 -1.848 1.00 68.50 85 GLU A C 1
ATOM 618 O O . GLU A 1 85 ? -0.104 -9.924 -1.639 1.00 68.50 85 GLU A O 1
ATOM 623 N N . GLN A 1 86 ? 0.714 -7.969 -0.898 1.00 77.31 86 GLN A N 1
ATOM 624 C CA . GLN A 1 86 ? 0.997 -8.432 0.453 1.00 77.31 86 GLN A CA 1
ATOM 625 C C . GLN A 1 86 ? -0.045 -7.876 1.432 1.00 77.31 86 GLN A C 1
ATOM 627 O O . GLN A 1 86 ? -0.271 -6.662 1.454 1.00 77.31 86 GLN A O 1
ATOM 632 N N . PRO A 1 87 ? -0.679 -8.728 2.257 1.00 80.38 87 PRO A N 1
ATOM 633 C CA . PRO A 1 87 ? -1.533 -8.273 3.347 1.00 80.38 87 PRO A CA 1
ATOM 634 C C . PRO A 1 87 ? -0.775 -7.319 4.277 1.00 80.38 87 PRO A C 1
ATOM 636 O O . PRO A 1 87 ? 0.400 -7.531 4.569 1.00 80.38 87 PRO A O 1
ATOM 639 N N . MET A 1 88 ? -1.447 -6.274 4.755 1.00 84.12 88 MET A N 1
ATOM 640 C CA . MET A 1 88 ? -0.835 -5.223 5.570 1.00 84.12 88 MET A CA 1
ATOM 641 C C . MET A 1 88 ? -1.444 -5.194 6.966 1.00 84.12 88 MET A C 1
ATOM 643 O O . MET A 1 88 ? -2.660 -5.297 7.110 1.00 84.12 88 MET A O 1
ATOM 647 N N . ARG A 1 89 ? -0.618 -4.999 7.998 1.00 87.62 89 ARG A N 1
ATOM 648 C CA . ARG A 1 89 ? -1.110 -4.735 9.354 1.00 87.62 89 ARG A CA 1
ATOM 649 C C . ARG A 1 89 ? -1.553 -3.281 9.483 1.00 87.62 89 ARG A C 1
ATOM 651 O O . ARG A 1 89 ? -0.821 -2.375 9.070 1.00 87.62 89 ARG A O 1
ATOM 658 N N . LEU A 1 90 ? -2.755 -3.081 10.011 1.00 90.38 90 LEU A N 1
ATOM 659 C CA . LEU A 1 90 ? -3.396 -1.776 10.132 1.00 90.38 90 LEU A CA 1
ATOM 660 C C . LEU A 1 90 ? -3.571 -1.387 11.597 1.00 90.38 90 LEU A C 1
ATOM 662 O O . LEU A 1 90 ? -3.809 -2.240 12.447 1.00 90.38 90 LEU A O 1
ATOM 666 N N . PHE A 1 91 ? -3.519 -0.088 11.867 1.00 89.81 91 PHE A N 1
ATOM 667 C CA . PHE A 1 91 ? -3.667 0.476 13.206 1.00 89.81 91 PHE A CA 1
ATOM 668 C C . PHE A 1 91 ? -4.670 1.621 13.172 1.00 89.81 91 PHE A C 1
ATOM 670 O O . PHE A 1 91 ? -4.667 2.398 12.224 1.00 89.81 91 PHE A O 1
ATOM 677 N N . ARG A 1 92 ? -5.511 1.758 14.191 1.00 90.12 92 ARG A N 1
ATOM 678 C CA . ARG A 1 92 ? -6.432 2.884 14.360 1.00 90.12 92 ARG A CA 1
ATOM 679 C C . ARG A 1 92 ? -5.892 3.829 15.422 1.00 90.12 92 ARG A C 1
ATOM 681 O O . ARG A 1 92 ? -5.539 3.382 16.507 1.00 90.12 92 ARG A O 1
ATOM 688 N N . LEU A 1 93 ? -5.850 5.119 15.123 1.00 88.69 93 LEU A N 1
ATOM 689 C CA . LEU A 1 93 ? -5.555 6.155 16.108 1.00 88.69 93 LEU A CA 1
ATOM 690 C C . LEU A 1 93 ? -6.784 6.394 16.998 1.00 88.69 93 LEU A C 1
ATOM 692 O O . LEU A 1 93 ? -7.897 6.473 16.472 1.00 88.69 93 LEU A O 1
ATOM 696 N N . ARG A 1 94 ? -6.580 6.498 18.314 1.00 83.12 94 ARG A N 1
ATOM 697 C CA . ARG A 1 94 ? -7.615 6.876 19.290 1.00 83.12 94 ARG A CA 1
ATOM 698 C C . ARG A 1 94 ? -7.515 8.330 19.727 1.00 83.12 94 ARG A C 1
ATOM 700 O O . ARG A 1 94 ? -6.395 8.882 19.697 1.00 83.12 94 ARG A O 1
#

Foldseek 3Di:
DDPPDDVVVVVVVVVVVVVVVVVVVVVVVVCPDPDCPPPCPVVVCVQQVVVDDPPKDKDFPVRVVVVDDPFDKDWPQWADGPPDPDTTTMIITD

pLDDT: mean 78.05, std 13.69, range [39.72, 95.56]

Secondary structure (DSSP, 8-state):
------HHHHHHHHHHHHHHHHHHHHHHHH-SS--TTTTTHHHHHHHHHTTSPTT-EEEEHHHHHHH-TTS-EEEEEEEPPTT-SS-EEEEEE-

Nearest PDB structures (foldseek):
  4wp8-assembly1_B  TM=9.047E-01  e=1.039E-02  Mycobacterium avium
  5d0g-assembly1_B  TM=8.912E-01  e=2.071E-02  Mycobacterium avium subsp. avium 10-9275
  3r5g-assembly2_B  TM=9.142E-01  e=2.834E-02  Pseudomonas aeruginosa
  1ybu-assembly2_C  TM=8.531E-01  e=2.834E-02  Mycobacterium tuberculosis H37Rv
  6fht-assembly1_B  TM=9.218E-01  e=6.013E-02  unclassified

Solvent-accessible surface area (backbone atoms only — not comparable to full-atom values): 5837 Å² total; per-residue (Å²): 138,82,83,76,77,52,70,67,61,52,49,52,52,52,51,51,52,52,51,52,51,50,52,51,51,51,54,55,68,71,43,90,56,89,65,58,58,89,88,45,42,78,58,51,58,57,52,39,54,72,72,36,60,96,92,53,49,56,38,46,58,75,52,49,76,71,70,52,92,84,63,59,65,44,80,72,47,77,42,79,48,88,100,43,95,63,66,41,50,35,32,34,58,112